Protein AF-A0A8T4ABP7-F1 (afdb_monomer_lite)

pLDDT: mean 76.36, std 23.89, range [32.72, 98.56]

Secondary structure (DSSP, 8-state):
-------------------------------PPPPPP---------------------SS---------------HHHHHHHHHHHTTTT--SS-SS-SSSPP-TT-TTPPPSSTT-S-SS--HHHHHHHHH-HHHHSTT-S------SSHHHHHHHHHHHTT-

Radius of gyration: 31.12 Å; chains: 1; bounding box: 58×55×113 Å

Structure (mmCIF, N/CA/C/O backbone):
data_AF-A0A8T4ABP7-F1
#
_entry.id   AF-A0A8T4ABP7-F1
#
loop_
_atom_site.group_PDB
_atom_site.id
_atom_site.type_symbol
_atom_site.label_atom_id
_atom_site.label_alt_id
_atom_site.label_comp_id
_atom_site.label_asym_id
_atom_site.label_entity_id
_atom_site.label_seq_id
_atom_site.pdbx_PDB_ins_code
_atom_site.Cartn_x
_atom_site.Cartn_y
_atom_site.Cartn_z
_atom_site.occupancy
_atom_site.B_iso_or_equiv
_atom_site.auth_seq_id
_atom_site.auth_comp_id
_atom_site.auth_asym_id
_atom_site.auth_atom_id
_atom_site.pdbx_PDB_model_num
ATOM 1 N N . MET A 1 1 ? 26.931 -0.992 -67.654 1.00 53.44 1 MET A N 1
ATOM 2 C CA . MET A 1 1 ? 27.061 -1.625 -66.324 1.00 53.44 1 MET A CA 1
ATOM 3 C C . MET A 1 1 ? 25.750 -2.395 -66.056 1.00 53.44 1 MET A C 1
ATOM 5 O O . MET A 1 1 ? 24.833 -1.810 -65.512 1.00 53.44 1 MET A O 1
ATOM 9 N N . LEU A 1 2 ? 25.435 -3.541 -66.695 1.00 43.50 2 LEU A N 1
ATOM 10 C CA . LEU A 1 2 ? 25.808 -4.931 -66.311 1.00 43.50 2 LEU A CA 1
ATOM 11 C C . LEU A 1 2 ? 25.940 -5.076 -64.773 1.00 43.50 2 LEU A C 1
ATOM 13 O O . LEU A 1 2 ? 26.781 -4.381 -64.226 1.00 43.50 2 LEU A O 1
ATOM 17 N N . LYS A 1 3 ? 25.237 -5.925 -64.005 1.00 53.59 3 LYS A N 1
ATOM 18 C CA . LYS A 1 3 ? 24.449 -7.155 -64.238 1.00 53.59 3 LYS A CA 1
ATOM 19 C C . LYS A 1 3 ? 23.572 -7.442 -62.999 1.00 53.59 3 LYS A C 1
ATOM 21 O O . LYS A 1 3 ? 23.996 -7.178 -61.881 1.00 53.59 3 LYS A O 1
ATOM 26 N N . TYR A 1 4 ? 22.410 -8.059 -63.218 1.00 65.19 4 TYR A N 1
ATOM 27 C CA . TYR A 1 4 ? 21.656 -8.835 -62.225 1.00 65.19 4 TYR A CA 1
ATOM 28 C C . TYR A 1 4 ? 22.471 -10.053 -61.755 1.00 65.19 4 TYR A C 1
ATOM 30 O O . TYR A 1 4 ? 23.074 -10.729 -62.588 1.00 65.19 4 TYR A O 1
ATOM 38 N N . ALA A 1 5 ? 22.404 -10.397 -60.467 1.00 61.75 5 ALA A N 1
ATOM 39 C CA . ALA A 1 5 ? 22.642 -11.761 -59.995 1.00 61.75 5 ALA A CA 1
ATOM 40 C C . ALA A 1 5 ? 21.808 -12.035 -58.736 1.00 61.75 5 ALA A C 1
ATOM 42 O O . ALA A 1 5 ? 22.045 -11.490 -57.663 1.00 61.75 5 ALA A O 1
ATOM 43 N N . SER A 1 6 ? 20.798 -12.872 -58.938 1.00 61.81 6 SER A N 1
ATOM 44 C CA . SER A 1 6 ? 19.941 -13.500 -57.943 1.00 61.81 6 SER A CA 1
ATOM 45 C C . SER A 1 6 ? 20.600 -14.801 -57.473 1.00 61.81 6 SER A C 1
ATOM 47 O O . SER A 1 6 ? 21.035 -15.575 -58.321 1.00 61.81 6 SER A O 1
ATOM 49 N N . VAL A 1 7 ? 20.650 -15.054 -56.163 1.00 61.47 7 VAL A N 1
ATOM 50 C CA . VAL A 1 7 ? 20.747 -16.397 -55.546 1.00 61.47 7 VAL A CA 1
ATOM 51 C C . VAL A 1 7 ? 20.315 -16.245 -54.084 1.00 61.47 7 VAL A C 1
ATOM 53 O O . VAL A 1 7 ? 20.996 -15.612 -53.288 1.00 61.47 7 VAL A O 1
ATOM 56 N N . LEU A 1 8 ? 19.055 -16.539 -53.754 1.00 55.62 8 LEU A N 1
ATOM 57 C CA . LEU A 1 8 ? 18.614 -17.825 -53.197 1.00 55.62 8 LEU A CA 1
ATOM 58 C C . LEU A 1 8 ? 19.617 -18.464 -52.223 1.00 55.62 8 LEU A C 1
ATOM 60 O O . LEU A 1 8 ? 20.568 -19.122 -52.628 1.00 55.62 8 LEU A O 1
ATOM 64 N N . SER A 1 9 ? 19.313 -18.374 -50.929 1.00 59.41 9 SER A N 1
ATOM 65 C CA . SER A 1 9 ? 19.576 -19.458 -49.979 1.00 59.41 9 SER A CA 1
ATOM 66 C C . SER A 1 9 ? 18.529 -19.416 -48.872 1.00 59.41 9 SER A C 1
ATOM 68 O O . SER A 1 9 ? 18.666 -18.753 -47.850 1.00 59.41 9 SER A O 1
ATOM 70 N N . VAL A 1 10 ? 17.437 -20.128 -49.148 1.00 56.09 10 VAL A N 1
ATOM 71 C CA . VAL A 1 10 ? 16.543 -20.702 -48.147 1.00 56.09 10 VAL A CA 1
ATOM 72 C C . VAL A 1 10 ? 17.352 -21.771 -47.416 1.00 56.09 10 VAL A C 1
ATOM 74 O O . VAL A 1 10 ? 17.746 -22.758 -48.029 1.00 56.09 10 VAL A O 1
ATOM 77 N N . VAL A 1 11 ? 17.598 -21.589 -46.121 1.00 66.06 11 VAL A N 1
ATOM 78 C CA . VAL A 1 11 ? 18.046 -22.676 -45.242 1.00 66.06 11 VAL A CA 1
ATOM 79 C C . VAL A 1 11 ? 16.975 -22.873 -44.179 1.00 66.06 11 VAL A C 1
ATOM 81 O O . VAL A 1 11 ? 16.914 -22.202 -43.153 1.00 66.06 11 VAL A O 1
ATOM 84 N N . MET A 1 12 ? 16.077 -23.786 -44.524 1.00 54.28 12 MET A N 1
ATOM 85 C CA . MET A 1 12 ? 15.054 -24.388 -43.691 1.00 54.28 12 MET A CA 1
ATOM 86 C C . MET A 1 12 ? 15.731 -25.502 -42.879 1.00 54.28 12 MET A C 1
ATOM 88 O O . MET A 1 12 ? 16.011 -26.565 -43.427 1.00 54.28 12 MET A O 1
ATOM 92 N N . LEU A 1 13 ? 16.020 -25.281 -41.591 1.00 62.19 13 LEU A N 1
ATOM 93 C CA . LEU A 1 13 ? 16.317 -26.382 -40.666 1.00 62.19 13 LEU A CA 1
ATOM 94 C C . LEU A 1 13 ? 15.068 -26.695 -39.838 1.00 62.19 13 LEU A C 1
ATOM 96 O O . LEU A 1 13 ? 14.827 -26.128 -38.776 1.00 62.19 13 LEU A O 1
ATOM 100 N N . LEU A 1 14 ? 14.277 -27.625 -40.372 1.00 55.75 14 LEU A N 1
ATOM 101 C CA . LEU A 1 14 ? 13.348 -28.454 -39.615 1.00 55.75 14 LEU A CA 1
ATOM 102 C C . LEU A 1 14 ? 14.161 -29.548 -38.914 1.00 55.75 14 LEU A C 1
ATOM 104 O O . LEU A 1 14 ? 14.645 -30.470 -39.564 1.00 55.75 14 LEU A O 1
ATOM 108 N N . ALA A 1 15 ? 14.287 -29.458 -37.593 1.00 66.50 15 ALA A N 1
ATOM 109 C CA . ALA A 1 15 ? 14.679 -30.584 -36.755 1.00 66.50 15 ALA A CA 1
ATOM 110 C C . ALA A 1 15 ? 13.445 -31.040 -35.968 1.00 66.50 15 ALA A C 1
ATOM 112 O O . ALA A 1 15 ? 12.983 -30.355 -35.057 1.00 66.50 15 ALA A O 1
ATOM 113 N N . ALA A 1 16 ? 12.902 -32.189 -36.363 1.00 60.88 16 ALA A N 1
ATOM 114 C CA . ALA A 1 16 ? 11.881 -32.930 -35.641 1.00 60.88 16 ALA A CA 1
ATOM 115 C C . ALA A 1 16 ? 12.512 -34.212 -35.078 1.00 60.88 16 ALA A C 1
ATOM 117 O O . ALA A 1 16 ? 13.103 -34.961 -35.845 1.00 60.88 16 ALA A O 1
ATOM 118 N N . CYS A 1 17 ? 12.352 -34.448 -33.773 1.00 63.09 17 CYS A N 1
ATOM 119 C CA . CYS A 1 17 ? 12.374 -35.746 -33.073 1.00 63.09 17 CYS A CA 1
ATOM 120 C C . CYS A 1 17 ? 11.683 -35.495 -31.716 1.00 63.09 17 CYS A C 1
ATOM 122 O O . CYS A 1 17 ? 12.207 -34.757 -30.891 1.00 63.09 17 CYS A O 1
ATOM 124 N N . GLN A 1 18 ? 10.378 -35.762 -31.608 1.00 44.59 18 GLN A N 1
ATOM 125 C CA . GLN A 1 18 ? 9.783 -36.979 -31.024 1.00 44.59 18 GLN A CA 1
ATOM 126 C C . GLN A 1 18 ? 10.113 -37.198 -29.538 1.00 44.59 18 GLN A C 1
ATOM 128 O O . GLN A 1 18 ? 11.260 -37.426 -29.176 1.00 44.59 18 GLN A O 1
ATOM 133 N N . GLY A 1 19 ? 9.070 -37.191 -28.699 1.00 48.75 19 GLY A N 1
ATOM 134 C CA . GLY A 1 19 ? 9.157 -37.543 -27.280 1.00 48.75 19 GLY A CA 1
ATOM 135 C C . GLY A 1 19 ? 7.930 -37.106 -26.480 1.00 48.75 19 GLY A C 1
ATOM 136 O O . GLY A 1 19 ? 7.981 -36.143 -25.729 1.00 48.75 19 GLY A O 1
ATOM 137 N N . ASN A 1 20 ? 6.814 -37.794 -26.706 1.00 47.72 20 ASN A N 1
ATOM 138 C CA . ASN A 1 20 ? 5.598 -37.767 -25.896 1.00 47.72 20 ASN A CA 1
ATOM 139 C C . ASN A 1 20 ? 5.861 -38.423 -24.529 1.00 47.72 20 ASN A C 1
ATOM 141 O O . ASN A 1 20 ? 6.407 -39.516 -24.533 1.00 47.72 20 ASN A O 1
ATOM 145 N N . GLU A 1 21 ? 5.428 -37.814 -23.418 1.00 52.88 21 GLU A N 1
ATOM 146 C CA . GLU A 1 21 ? 4.675 -38.498 -22.348 1.00 52.88 21 GLU A CA 1
ATOM 147 C C . GLU A 1 21 ? 4.140 -37.505 -21.284 1.00 52.88 21 GLU A C 1
ATOM 149 O O . GLU A 1 21 ? 4.875 -36.628 -20.823 1.00 52.88 21 GLU A O 1
ATOM 154 N N . PRO A 1 22 ? 2.861 -37.618 -20.866 1.00 50.97 22 PRO A N 1
ATOM 155 C CA . PRO A 1 22 ? 2.267 -36.786 -19.827 1.00 50.97 22 PRO A CA 1
ATOM 156 C C . PRO A 1 22 ? 2.471 -37.419 -18.445 1.00 50.97 22 PRO A C 1
ATOM 158 O O . PRO A 1 22 ? 1.922 -38.480 -18.143 1.00 50.97 22 PRO A O 1
ATOM 161 N N . GLN A 1 23 ? 3.191 -36.741 -17.549 1.00 50.44 23 GLN A N 1
ATOM 162 C CA . GLN A 1 23 ? 3.201 -37.141 -16.143 1.00 50.44 23 GLN A CA 1
ATOM 163 C C . GLN A 1 23 ? 1.847 -36.824 -15.492 1.00 50.44 23 GLN A C 1
ATOM 165 O O . GLN A 1 23 ? 1.578 -35.708 -15.052 1.00 50.44 23 GLN A O 1
ATOM 170 N N . LYS A 1 24 ? 0.996 -37.852 -15.394 1.00 47.75 24 LYS A N 1
ATOM 171 C CA . LYS A 1 24 ? 0.019 -37.979 -14.310 1.00 47.75 24 LYS A CA 1
ATOM 172 C C . LYS A 1 24 ? 0.790 -38.152 -13.002 1.00 47.75 24 LYS A C 1
ATOM 174 O O . LYS A 1 24 ? 1.339 -39.223 -12.760 1.00 47.75 24 LYS A O 1
ATOM 179 N N . THR A 1 25 ? 0.748 -37.162 -12.119 1.00 45.16 25 THR A N 1
ATOM 180 C CA . THR A 1 25 ? 1.019 -37.379 -10.695 1.00 45.16 25 THR A CA 1
ATOM 181 C C . THR A 1 25 ? -0.077 -36.741 -9.847 1.00 45.16 25 THR A C 1
ATOM 183 O O . THR A 1 25 ? -0.216 -35.531 -9.737 1.00 45.16 25 THR A O 1
ATOM 186 N N . ALA A 1 26 ? -0.896 -37.643 -9.306 1.00 49.69 26 ALA A N 1
ATOM 187 C CA . ALA A 1 26 ? -1.535 -37.598 -8.000 1.00 49.69 26 ALA A CA 1
ATOM 188 C C . ALA A 1 26 ? -2.113 -36.255 -7.520 1.00 49.69 26 ALA A C 1
ATOM 190 O O . ALA A 1 26 ? -1.464 -35.442 -6.866 1.00 49.69 26 ALA A O 1
ATOM 191 N N . THR A 1 27 ? -3.432 -36.148 -7.686 1.00 43.12 27 THR A N 1
ATOM 192 C CA . THR A 1 27 ? -4.329 -35.671 -6.631 1.00 43.12 27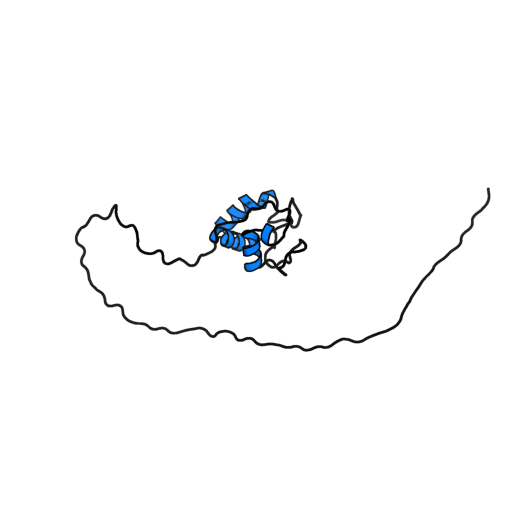 THR A CA 1
ATOM 193 C C . THR A 1 27 ? -3.906 -36.252 -5.277 1.00 43.12 27 THR A C 1
ATOM 195 O O . THR A 1 27 ? -4.157 -37.420 -4.999 1.00 43.12 27 THR A O 1
ATOM 198 N N . THR A 1 28 ? -3.323 -35.418 -4.419 1.00 40.72 28 THR A N 1
ATOM 199 C CA . THR A 1 28 ? -3.363 -35.614 -2.967 1.00 40.72 28 THR A CA 1
ATOM 200 C C . THR A 1 28 ? -4.194 -34.480 -2.395 1.00 40.72 28 THR A C 1
ATOM 202 O O . THR A 1 28 ? -3.702 -33.397 -2.087 1.00 40.72 28 THR A O 1
ATOM 205 N N . ALA A 1 29 ? -5.496 -34.738 -2.296 1.00 48.03 29 ALA A N 1
ATOM 206 C CA . ALA A 1 29 ? -6.386 -33.990 -1.431 1.00 48.03 29 ALA A CA 1
ATOM 207 C C . ALA A 1 29 ? -5.981 -34.293 0.019 1.00 48.03 29 ALA A C 1
ATOM 209 O O . ALA A 1 29 ? -6.439 -35.271 0.606 1.00 48.03 29 ALA A O 1
ATOM 210 N N . LEU A 1 30 ? -5.096 -33.475 0.592 1.00 43.88 30 LEU A N 1
ATOM 211 C CA . LEU A 1 30 ? -4.876 -33.481 2.032 1.00 43.88 30 LEU A CA 1
ATOM 212 C C . LEU A 1 30 ? -5.902 -32.544 2.670 1.00 43.88 30 LEU A C 1
ATOM 214 O O . LEU A 1 30 ? -5.708 -31.339 2.810 1.00 43.88 30 LEU A O 1
ATOM 218 N N . SER A 1 31 ? -7.039 -33.151 2.996 1.00 50.94 31 SER A N 1
ATOM 219 C CA . SER A 1 31 ? -8.040 -32.636 3.918 1.00 50.94 31 SER A CA 1
ATOM 220 C C . SER A 1 31 ? -7.373 -32.323 5.260 1.00 50.94 31 SER A C 1
ATOM 222 O O . SER A 1 31 ? -7.115 -33.232 6.047 1.00 50.94 31 SER A O 1
ATOM 224 N N . VAL A 1 32 ? -7.113 -31.044 5.536 1.00 46.12 32 VAL A N 1
ATOM 225 C CA . VAL A 1 32 ? -6.853 -30.566 6.898 1.00 46.12 32 VAL A CA 1
ATOM 226 C C . VAL A 1 32 ? -8.130 -29.932 7.428 1.00 46.12 32 VAL A C 1
ATOM 228 O O . VAL A 1 32 ? -8.741 -29.060 6.814 1.00 46.12 32 VAL A O 1
ATOM 231 N N . ALA A 1 33 ? -8.539 -30.484 8.562 1.00 48.44 33 ALA A N 1
ATOM 232 C CA . ALA A 1 33 ? -9.779 -30.275 9.269 1.00 48.44 33 ALA A CA 1
ATOM 233 C C . ALA A 1 33 ? -10.141 -28.799 9.494 1.00 48.44 33 ALA A C 1
ATOM 235 O O . ALA A 1 33 ? -9.330 -27.983 9.929 1.00 48.44 33 ALA A O 1
ATOM 236 N N . ARG A 1 34 ? -11.429 -28.505 9.296 1.00 57.03 34 ARG A N 1
ATOM 237 C CA . ARG A 1 34 ? -12.117 -27.387 9.948 1.00 57.03 34 ARG A CA 1
ATOM 238 C C . ARG A 1 34 ? -12.028 -27.564 11.472 1.00 57.03 34 ARG A C 1
ATOM 240 O O . ARG A 1 34 ? -12.424 -28.630 11.946 1.00 57.03 34 ARG A O 1
ATOM 247 N N . PRO A 1 35 ? -11.637 -26.550 12.258 1.00 49.19 35 PRO A N 1
ATOM 248 C CA . PRO A 1 35 ? -12.034 -26.512 13.655 1.00 49.19 35 PRO A CA 1
ATOM 249 C C . PRO A 1 35 ? -13.548 -26.265 13.740 1.00 49.19 35 PRO A C 1
ATOM 251 O O . PRO A 1 35 ? -14.096 -25.366 13.097 1.00 49.19 35 PRO A O 1
ATOM 254 N N . ALA A 1 36 ? -14.219 -27.130 14.497 1.00 55.75 36 ALA A N 1
ATOM 255 C CA . ALA A 1 36 ? -15.632 -27.050 14.838 1.00 55.75 36 ALA A CA 1
ATOM 256 C C . ALA A 1 36 ? -15.959 -25.755 15.616 1.00 55.75 36 ALA A C 1
ATOM 258 O O . ALA A 1 36 ? -15.084 -25.206 16.290 1.00 55.75 36 ALA A O 1
ATOM 259 N N . PRO A 1 37 ? -17.210 -25.263 15.551 1.00 48.06 37 PRO A N 1
ATOM 260 C CA . PRO A 1 37 ? -17.640 -24.096 16.311 1.00 48.06 37 PRO A CA 1
ATOM 261 C C . PRO A 1 37 ? -17.679 -24.421 17.808 1.00 48.06 37 PRO A C 1
ATOM 263 O O . PRO A 1 37 ? -18.409 -25.313 18.237 1.00 48.06 37 PRO A O 1
ATOM 266 N N . VAL A 1 38 ? -16.927 -23.670 18.615 1.00 42.75 38 VAL A N 1
ATOM 267 C CA . VAL A 1 38 ? -17.137 -23.649 20.066 1.00 42.75 38 VAL A CA 1
ATOM 268 C C . VAL A 1 38 ? -18.446 -22.913 20.333 1.00 42.75 38 VAL A C 1
ATOM 270 O O . VAL A 1 38 ? -18.562 -21.703 20.148 1.00 42.75 38 VAL A O 1
ATOM 273 N N . SER A 1 39 ? -19.440 -23.695 20.737 1.00 43.81 39 SER A N 1
ATOM 274 C CA . SER A 1 39 ? -20.702 -23.260 21.310 1.00 43.81 39 SER A CA 1
ATOM 275 C C . SER A 1 39 ? -20.836 -23.909 22.681 1.00 43.81 39 SER A C 1
ATOM 277 O O . SER A 1 39 ? -20.943 -25.125 22.759 1.00 43.81 39 SER A O 1
ATOM 279 N N . THR A 1 40 ? -20.816 -23.082 23.720 1.00 45.22 40 THR A N 1
ATOM 280 C CA . THR A 1 40 ? -21.467 -23.227 25.036 1.00 45.22 40 THR A CA 1
ATOM 281 C C . THR A 1 40 ? -21.303 -21.833 25.651 1.00 45.22 40 THR A C 1
ATOM 283 O O . THR A 1 40 ? -20.174 -21.403 25.838 1.00 45.22 40 THR A O 1
ATOM 286 N N . GLN A 1 41 ? -22.302 -20.954 25.755 1.00 41.00 41 GLN A N 1
ATOM 287 C CA . GLN A 1 41 ? -23.559 -21.091 26.495 1.00 41.00 41 GLN A CA 1
ATOM 288 C C . GLN A 1 41 ? -23.363 -21.691 27.888 1.00 41.00 41 GLN A C 1
ATOM 290 O O . GLN A 1 41 ? -23.799 -22.802 28.167 1.00 41.00 41 GLN A O 1
ATOM 295 N N . ASP A 1 42 ? -22.798 -20.895 28.784 1.00 43.50 42 ASP A N 1
ATOM 296 C CA . ASP A 1 42 ? -23.084 -20.930 30.210 1.00 43.50 42 ASP A CA 1
ATOM 297 C C . ASP A 1 42 ? -23.711 -19.591 30.622 1.00 43.50 42 ASP A C 1
ATOM 299 O O . ASP A 1 42 ? -23.094 -18.557 30.852 1.00 43.50 42 ASP A O 1
ATOM 303 N N . VAL A 1 43 ? -25.038 -19.629 30.631 1.00 47.72 43 VAL A N 1
ATOM 304 C CA . VAL A 1 43 ? -25.908 -18.639 31.251 1.00 47.72 43 VAL A CA 1
ATOM 305 C C . VAL A 1 43 ? -25.809 -18.806 32.773 1.00 47.72 43 VAL A C 1
ATOM 307 O O . VAL A 1 43 ? -25.841 -19.938 33.257 1.00 47.72 43 VAL A O 1
ATOM 310 N N . ARG A 1 44 ? -25.910 -17.671 33.489 1.00 42.19 44 ARG A N 1
ATOM 311 C CA . ARG A 1 44 ? -26.256 -17.457 34.922 1.00 42.19 44 ARG A CA 1
ATOM 312 C C . ARG A 1 44 ? -25.019 -17.130 35.777 1.00 42.19 44 ARG A C 1
ATOM 314 O O . ARG A 1 44 ? -24.120 -17.939 35.889 1.00 42.19 44 ARG A O 1
ATOM 321 N N . LYS A 1 45 ? -24.942 -15.982 36.455 1.00 38.84 45 LYS A N 1
ATOM 322 C CA . LYS A 1 45 ? -25.992 -15.372 37.284 1.00 38.84 45 LYS A CA 1
ATOM 323 C C . LYS A 1 45 ? -25.778 -13.862 37.421 1.00 38.84 45 LYS A C 1
ATOM 325 O O . LYS A 1 45 ? -24.663 -13.402 37.624 1.00 38.84 45 LYS A O 1
ATOM 330 N N . ASN A 1 46 ? -26.874 -13.125 37.293 1.00 43.94 46 ASN A N 1
ATOM 331 C CA . ASN A 1 46 ? -26.970 -11.697 37.537 1.00 43.94 46 ASN A CA 1
ATOM 332 C C . ASN A 1 46 ? -27.695 -11.551 38.879 1.00 43.94 46 ASN A C 1
ATOM 334 O O . ASN A 1 46 ? -28.899 -11.798 38.934 1.00 43.94 46 ASN A O 1
ATOM 338 N N . ASP A 1 47 ? -26.967 -11.221 39.942 1.00 51.88 47 ASP A N 1
ATOM 339 C CA . ASP A 1 47 ? -27.560 -10.913 41.241 1.00 51.88 47 ASP A CA 1
ATO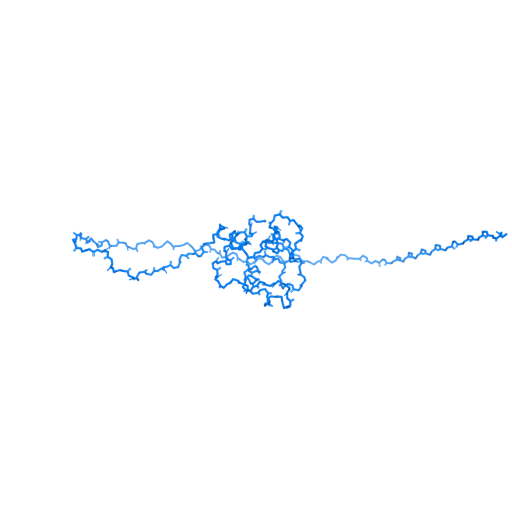M 340 C C . ASP A 1 47 ? -27.559 -9.393 41.410 1.00 51.88 47 ASP A C 1
ATOM 342 O O . ASP A 1 47 ? -26.535 -8.744 41.624 1.00 51.88 47 ASP A O 1
ATOM 346 N N . GLY A 1 48 ? -28.751 -8.826 41.220 1.00 40.44 48 GLY A N 1
ATOM 347 C CA . GLY A 1 48 ? -29.019 -7.402 41.308 1.00 40.44 48 GLY A CA 1
ATOM 348 C C . GLY A 1 48 ? -28.785 -6.862 42.716 1.00 40.44 48 GLY A C 1
ATOM 349 O O . GLY A 1 48 ? -29.593 -7.067 43.620 1.00 40.44 48 GLY A O 1
ATOM 350 N N . GLY A 1 49 ? -27.714 -6.089 42.868 1.00 32.72 49 GLY A N 1
ATOM 351 C CA . GLY A 1 49 ? -27.503 -5.180 43.988 1.00 32.72 49 GLY A CA 1
ATOM 352 C C . GLY A 1 49 ? -28.138 -3.825 43.694 1.00 32.72 49 GLY A C 1
ATOM 353 O O . GLY A 1 49 ? -27.563 -2.982 43.013 1.00 32.72 49 GLY A O 1
ATOM 354 N N . LYS A 1 50 ? -29.350 -3.626 44.205 1.00 36.06 50 LYS A N 1
ATOM 355 C CA . LYS A 1 50 ? -30.080 -2.358 44.205 1.00 36.06 50 LYS A CA 1
ATOM 356 C C . LYS A 1 50 ? -29.318 -1.308 45.020 1.00 36.06 50 LYS A C 1
ATOM 358 O O . LYS A 1 50 ? -29.238 -1.434 46.238 1.00 36.06 50 LYS A O 1
ATOM 363 N N . LEU A 1 51 ? -28.841 -0.242 44.381 1.00 40.31 51 LEU A N 1
ATOM 364 C CA . LEU A 1 51 ? -28.390 0.970 45.070 1.00 40.31 51 LEU A CA 1
ATOM 365 C C . LEU A 1 51 ? -29.265 2.148 44.638 1.00 40.31 51 LEU A C 1
ATOM 367 O O . LEU A 1 51 ? -29.458 2.413 43.454 1.00 40.31 51 LEU A O 1
ATOM 371 N N . LYS A 1 52 ? -29.878 2.785 45.638 1.00 39.44 52 LYS A N 1
ATOM 372 C CA . LYS A 1 52 ? -30.711 3.982 45.497 1.00 39.44 52 LYS A CA 1
ATOM 373 C C . LYS A 1 52 ? -29.816 5.204 45.223 1.00 39.44 52 LYS A C 1
ATOM 375 O O . LYS A 1 52 ? -28.689 5.220 45.715 1.00 39.44 52 LYS A O 1
ATOM 380 N N . PRO A 1 53 ? -30.306 6.218 44.488 1.00 48.03 53 PRO A N 1
ATOM 381 C CA . PRO A 1 53 ? -29.535 7.409 44.171 1.00 48.03 53 PRO A CA 1
ATOM 382 C C . PRO A 1 53 ? -29.628 8.414 45.321 1.00 48.03 53 PRO A C 1
ATOM 384 O O . PRO A 1 53 ? -30.728 8.727 45.774 1.00 48.03 53 PRO A O 1
ATOM 387 N N . ALA A 1 54 ? -28.480 8.909 45.771 1.00 40.34 54 ALA A N 1
ATOM 388 C CA . ALA A 1 54 ? -28.387 10.146 46.528 1.0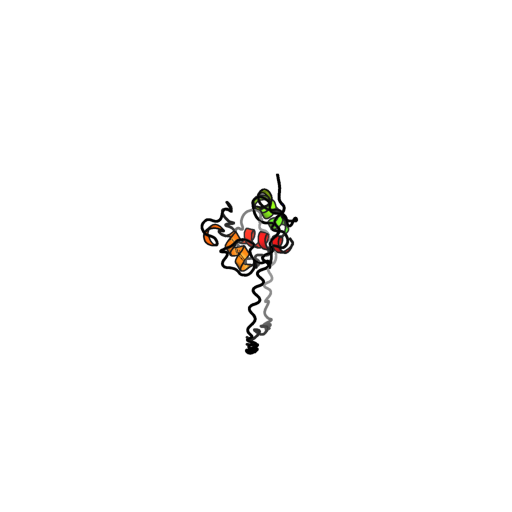0 40.34 54 ALA A CA 1
ATOM 389 C C . ALA A 1 54 ? -27.003 10.776 46.287 1.00 40.34 54 ALA A C 1
ATOM 391 O O . ALA A 1 54 ? -25.975 10.251 46.708 1.00 40.34 54 ALA A O 1
ATOM 392 N N . ASP A 1 55 ? -27.038 11.843 45.490 1.00 46.53 55 ASP A N 1
ATOM 393 C CA . ASP A 1 55 ? -26.240 13.065 45.607 1.00 46.53 55 ASP A CA 1
ATOM 394 C C . ASP A 1 55 ? -24.725 12.920 45.784 1.00 46.53 55 ASP A C 1
ATOM 396 O O . ASP A 1 55 ? -24.235 13.010 46.897 1.00 46.53 55 ASP A O 1
ATOM 400 N N . MET A 1 56 ? -23.971 12.863 44.673 1.00 41.84 56 MET A N 1
ATOM 401 C CA . MET A 1 56 ? -22.675 13.553 44.566 1.00 41.84 56 MET A CA 1
ATOM 402 C C . MET A 1 56 ? -22.380 13.973 43.118 1.00 41.84 56 MET A C 1
ATOM 404 O O . MET A 1 56 ? -22.564 13.225 42.164 1.00 41.84 56 MET A O 1
ATOM 408 N N . ASN A 1 57 ? -21.945 15.221 42.993 1.00 53.56 57 ASN A N 1
ATOM 409 C CA . ASN A 1 57 ? -21.604 15.971 41.792 1.00 53.56 57 ASN A CA 1
ATOM 410 C C . ASN A 1 57 ? -20.416 15.318 41.041 1.00 53.56 57 ASN A C 1
ATOM 412 O O . ASN A 1 57 ? -19.299 15.326 41.554 1.00 53.56 57 ASN A O 1
ATOM 416 N N . VAL A 1 58 ? -20.647 14.742 39.851 1.00 48.16 58 VAL A N 1
ATOM 417 C CA . VAL A 1 58 ? -19.625 14.084 39.000 1.00 48.16 58 VAL A CA 1
ATOM 418 C C . VAL A 1 58 ? -19.441 14.872 37.703 1.00 48.16 58 VAL A C 1
ATOM 420 O O . VAL A 1 58 ? -19.725 14.406 36.605 1.00 48.16 58 VAL A O 1
ATOM 423 N N . GLU A 1 59 ? -18.925 16.085 37.818 1.00 50.44 59 GLU A N 1
ATOM 424 C CA . GLU A 1 59 ? -18.054 16.623 36.780 1.00 50.44 59 GLU A CA 1
ATOM 425 C C . GLU A 1 59 ? -16.680 16.741 37.423 1.00 50.44 59 GLU A C 1
ATOM 427 O O . GLU A 1 59 ? -16.551 17.370 38.468 1.00 50.44 59 GLU A O 1
ATOM 432 N N . LYS A 1 60 ? -15.656 16.138 36.807 1.00 52.22 60 LYS A N 1
ATOM 433 C CA . LYS A 1 60 ? -14.244 16.216 37.225 1.00 52.22 60 LYS A CA 1
ATOM 434 C C . LYS A 1 60 ? -13.824 15.261 38.352 1.00 52.22 60 LYS A C 1
ATOM 436 O O . LYS A 1 60 ? -13.406 15.718 39.400 1.00 52.22 60 LYS A O 1
ATOM 441 N N . THR A 1 61 ? -13.828 13.953 38.071 1.00 48.78 61 THR A N 1
ATOM 442 C CA . THR A 1 61 ? -12.728 13.001 38.379 1.00 48.78 61 THR A CA 1
ATOM 443 C C . THR A 1 61 ? -13.193 11.557 38.164 1.00 48.78 61 THR A C 1
ATOM 445 O O . THR A 1 61 ? -13.628 10.908 39.105 1.00 48.78 61 THR A O 1
ATOM 448 N N . THR A 1 62 ? -13.048 11.019 36.955 1.00 46.06 62 THR A N 1
ATOM 449 C CA . THR A 1 62 ? -12.914 9.565 36.738 1.00 46.06 62 THR A CA 1
ATOM 450 C C . THR A 1 62 ? -12.104 9.332 35.472 1.00 46.06 62 THR A C 1
ATOM 452 O O . THR A 1 62 ? -12.606 9.092 34.380 1.00 46.06 62 THR A O 1
ATOM 455 N N . ALA A 1 63 ? -10.792 9.424 35.639 1.00 45.62 63 ALA A N 1
ATOM 456 C CA . ALA A 1 63 ? -9.907 8.595 34.854 1.00 45.62 63 ALA A CA 1
ATOM 457 C C . ALA A 1 63 ? -10.063 7.133 35.324 1.00 45.62 63 ALA A C 1
ATOM 459 O O . ALA A 1 63 ? -10.255 6.891 36.514 1.00 45.62 63 ALA A O 1
ATOM 460 N N . MET A 1 64 ? -9.872 6.196 34.390 1.00 50.78 64 MET A N 1
ATOM 461 C CA . MET A 1 64 ? -9.528 4.784 34.621 1.00 50.78 64 MET A CA 1
ATOM 462 C C . MET A 1 64 ? -10.682 3.817 34.956 1.00 50.78 64 MET A C 1
ATOM 464 O O . MET A 1 64 ? -10.733 3.233 36.033 1.00 50.78 64 MET A O 1
ATOM 468 N N . MET A 1 65 ? -11.541 3.535 33.971 1.00 54.00 65 MET A N 1
ATOM 469 C CA . MET A 1 65 ? -12.130 2.197 33.823 1.00 54.00 65 MET A CA 1
ATOM 470 C C . MET A 1 65 ? -11.768 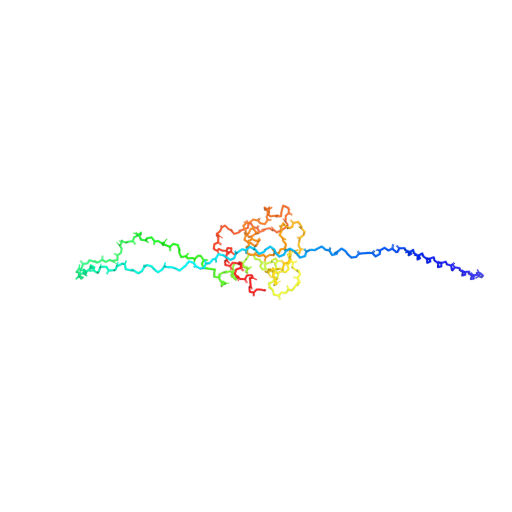1.645 32.443 1.00 54.00 65 MET A C 1
ATOM 472 O O . MET A 1 65 ? -11.824 2.363 31.449 1.00 54.00 65 MET A O 1
ATOM 476 N N . GLY A 1 66 ? -11.280 0.405 32.439 1.00 48.38 66 GLY A N 1
ATOM 477 C CA . GLY A 1 66 ? -10.510 -0.206 31.364 1.00 48.38 66 GLY A CA 1
ATOM 478 C C . GLY A 1 66 ? -11.197 -0.201 30.004 1.00 48.38 66 GLY A C 1
ATOM 479 O O . GLY A 1 66 ? -12.290 -0.735 29.835 1.00 48.38 66 GLY A O 1
ATOM 480 N N . ASP A 1 67 ? -10.469 0.340 29.032 1.00 44.78 67 ASP A N 1
ATOM 481 C CA . ASP A 1 67 ? -10.665 0.111 27.609 1.00 44.78 67 ASP A CA 1
ATOM 482 C C . ASP A 1 67 ? -10.391 -1.380 27.351 1.00 44.78 67 ASP A C 1
ATOM 484 O O . ASP A 1 67 ? -9.253 -1.820 27.160 1.00 44.78 67 ASP A O 1
ATOM 488 N N . LEU A 1 68 ? -11.436 -2.204 27.454 1.00 45.81 68 LEU A N 1
ATOM 489 C CA . LEU A 1 68 ? -11.431 -3.518 26.830 1.00 45.81 68 LEU A CA 1
ATOM 490 C C . LEU A 1 68 ? -11.246 -3.243 25.343 1.00 45.81 68 LEU A C 1
ATOM 492 O O . LEU A 1 68 ? -12.171 -2.745 24.703 1.00 45.81 68 LEU A O 1
ATOM 496 N N . ALA A 1 69 ? -10.030 -3.492 24.848 1.00 52.19 69 ALA A N 1
ATOM 497 C CA . ALA A 1 69 ? -9.625 -3.246 23.475 1.00 52.19 69 ALA A CA 1
ATOM 498 C C . ALA A 1 69 ? -10.743 -3.689 22.529 1.00 52.19 69 ALA A C 1
ATOM 500 O O . ALA A 1 69 ? -10.979 -4.886 22.338 1.00 52.19 69 ALA A O 1
ATOM 501 N N . SER A 1 70 ? -11.461 -2.710 21.973 1.00 53.44 70 SER A N 1
ATOM 502 C CA . SER A 1 70 ? -12.415 -2.979 20.907 1.00 53.44 70 SER A CA 1
ATOM 503 C C . SER A 1 70 ? -11.668 -3.733 19.810 1.00 53.44 70 SER A C 1
ATOM 505 O O . SER A 1 70 ? -10.507 -3.391 19.542 1.00 53.44 70 SER A O 1
ATOM 507 N N . PRO A 1 71 ? -12.281 -4.749 19.171 1.00 60.31 71 PRO A N 1
ATOM 508 C CA . PRO A 1 71 ? -11.666 -5.360 18.003 1.00 60.31 71 PRO A CA 1
ATOM 509 C C . PRO A 1 71 ? -11.273 -4.225 17.055 1.00 60.31 71 PRO A C 1
ATOM 511 O O . PRO A 1 71 ? -12.101 -3.356 16.777 1.00 60.31 71 PRO A O 1
ATOM 514 N N . MET A 1 72 ? -9.996 -4.185 16.654 1.00 72.75 72 MET A N 1
ATOM 515 C CA . MET A 1 72 ? -9.420 -3.155 15.783 1.00 72.75 72 MET A CA 1
ATOM 516 C C . MET A 1 72 ? -10.150 -3.196 14.434 1.00 72.75 72 MET A C 1
ATOM 518 O O . MET A 1 72 ? -9.742 -3.870 13.488 1.00 72.75 72 MET A O 1
ATOM 522 N N . GLN A 1 73 ? -11.308 -2.547 14.372 1.00 88.19 73 GLN A N 1
ATOM 523 C CA . GLN A 1 73 ? -12.174 -2.531 13.210 1.00 88.19 73 GLN A CA 1
ATOM 524 C C . GLN A 1 73 ? -11.565 -1.556 12.210 1.00 88.19 73 GLN A C 1
ATOM 526 O O . GLN A 1 73 ? -11.348 -0.389 12.527 1.00 88.19 73 GLN A O 1
ATOM 531 N N . ALA A 1 74 ? -11.270 -2.029 11.003 1.00 93.88 74 ALA A N 1
ATOM 532 C CA . ALA A 1 74 ? -10.691 -1.177 9.976 1.00 93.88 74 ALA A CA 1
ATOM 533 C C . ALA A 1 74 ? -11.698 -0.120 9.477 1.00 93.88 74 ALA A C 1
ATOM 535 O O . ALA A 1 74 ? -12.834 -0.450 9.120 1.00 93.88 74 ALA A O 1
ATOM 536 N N . ASP A 1 75 ? -11.263 1.137 9.387 1.00 97.38 75 ASP A N 1
ATOM 537 C CA . ASP A 1 75 ? -12.009 2.264 8.828 1.00 97.38 75 ASP A CA 1
ATOM 538 C C . ASP A 1 75 ? -11.542 2.573 7.394 1.00 97.38 75 ASP A C 1
ATOM 540 O O . ASP A 1 75 ? -10.507 3.195 7.136 1.00 97.38 75 ASP A O 1
ATOM 544 N N . VAL A 1 76 ? -12.376 2.201 6.422 1.00 98.00 76 VAL A N 1
ATOM 545 C CA . VAL A 1 76 ? -12.137 2.435 4.988 1.00 98.00 76 VAL A CA 1
ATOM 546 C C . VAL A 1 76 ? -12.037 3.929 4.642 1.00 98.00 76 VAL A C 1
ATOM 548 O O . VAL A 1 76 ? -11.289 4.304 3.730 1.00 98.00 76 VAL A O 1
ATOM 551 N N . LYS A 1 77 ? -12.776 4.811 5.331 1.00 98.12 77 LYS A N 1
ATOM 552 C CA . LYS A 1 77 ? -12.734 6.263 5.072 1.00 98.12 77 LYS A CA 1
ATOM 553 C C . LYS A 1 77 ? -11.410 6.848 5.548 1.00 98.12 77 LYS A C 1
ATOM 555 O O . LYS A 1 77 ? -10.809 7.650 4.822 1.00 98.12 77 LYS A O 1
ATOM 560 N N . HIS A 1 78 ? -10.936 6.421 6.715 1.00 98.44 78 HIS A N 1
ATOM 561 C CA . HIS A 1 78 ? -9.609 6.792 7.192 1.00 98.44 78 HIS A CA 1
ATOM 562 C C . HIS A 1 78 ? -8.513 6.245 6.262 1.00 98.44 78 HIS A C 1
ATOM 56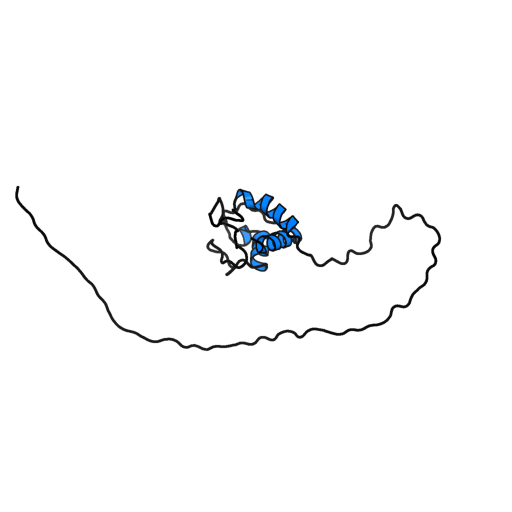4 O O . HIS A 1 78 ? -7.667 7.012 5.789 1.00 98.44 78 HIS A O 1
ATOM 570 N N . GLY A 1 79 ? -8.613 4.977 5.855 1.00 98.44 79 GLY A N 1
ATOM 571 C CA . GLY A 1 79 ? -7.713 4.356 4.879 1.00 98.44 79 GLY A CA 1
ATOM 572 C C . GLY A 1 79 ? -7.630 5.124 3.559 1.00 98.44 79 GLY A C 1
ATOM 573 O O . GLY A 1 79 ? -6.537 5.407 3.063 1.00 98.44 79 GLY A O 1
ATOM 574 N N . LYS A 1 80 ? -8.772 5.575 3.023 1.00 98.44 80 LYS A N 1
ATOM 575 C CA . LYS A 1 80 ? -8.827 6.438 1.828 1.00 98.44 80 LYS A CA 1
ATOM 576 C C . LYS A 1 80 ? -8.003 7.708 1.999 1.00 98.44 80 LYS A C 1
ATOM 578 O O . LYS A 1 80 ? -7.278 8.102 1.081 1.00 98.44 80 LYS A O 1
ATOM 583 N N . LYS A 1 81 ? -8.135 8.374 3.150 1.00 98.56 81 LYS A N 1
ATOM 584 C CA . LYS A 1 81 ? -7.397 9.605 3.457 1.00 98.56 81 LYS A CA 1
ATOM 585 C C . LYS A 1 81 ? -5.896 9.328 3.491 1.00 98.56 81 LYS A C 1
ATOM 587 O O . LYS A 1 81 ? -5.147 10.035 2.817 1.00 98.56 81 LYS A O 1
ATOM 592 N N . LEU A 1 82 ? -5.475 8.271 4.185 1.00 98.50 82 LEU A N 1
ATOM 593 C CA . LEU A 1 82 ? -4.071 7.868 4.271 1.00 98.50 82 LEU A CA 1
ATOM 594 C C . LEU A 1 82 ? -3.484 7.537 2.895 1.00 98.50 82 LEU A C 1
ATOM 596 O O . LEU A 1 82 ? -2.427 8.061 2.539 1.00 98.50 82 LEU A O 1
ATOM 600 N N . VAL A 1 83 ? -4.184 6.746 2.078 1.00 98.25 83 VAL A N 1
ATOM 601 C CA . VAL A 1 83 ? -3.726 6.397 0.723 1.00 98.25 83 VAL A CA 1
ATOM 602 C C . VAL A 1 83 ? -3.634 7.631 -0.173 1.00 98.25 83 VAL A C 1
ATOM 604 O O . VAL A 1 83 ? -2.662 7.789 -0.918 1.00 98.25 83 VAL A O 1
ATOM 607 N N . ARG A 1 84 ? -4.586 8.567 -0.080 1.00 97.62 84 ARG A N 1
ATOM 608 C CA . ARG A 1 84 ? -4.468 9.838 -0.806 1.00 97.62 84 ARG A CA 1
ATOM 609 C C . ARG A 1 84 ? -3.251 10.639 -0.359 1.00 97.62 84 ARG A C 1
ATOM 611 O O . ARG A 1 84 ? -2.517 11.122 -1.213 1.00 97.62 84 ARG A O 1
ATOM 618 N N . GLN A 1 85 ? -3.003 10.739 0.940 1.00 97.81 85 GLN A N 1
ATOM 619 C CA . GLN A 1 85 ? -1.889 11.520 1.478 1.00 97.81 85 GLN A CA 1
ATOM 620 C C . GLN A 1 85 ? -0.518 10.898 1.195 1.00 97.81 85 GLN A C 1
ATOM 622 O O . GLN A 1 85 ? 0.446 11.622 0.958 1.00 97.81 85 GLN A O 1
ATOM 627 N N . ARG A 1 86 ? -0.407 9.567 1.247 1.00 97.75 86 ARG A N 1
ATOM 628 C CA . ARG A 1 86 ? 0.889 8.870 1.228 1.00 97.75 86 ARG A CA 1
ATOM 629 C C . ARG A 1 86 ? 1.213 8.187 -0.097 1.00 97.75 86 ARG A C 1
ATOM 631 O O . ARG A 1 86 ? 2.389 7.980 -0.381 1.00 97.75 86 ARG A O 1
ATOM 638 N N . CYS A 1 87 ? 0.214 7.852 -0.913 1.00 97.88 87 CYS A N 1
ATOM 639 C CA . CYS A 1 87 ? 0.407 7.003 -2.094 1.00 97.88 87 CYS A CA 1
ATOM 640 C C . CYS A 1 87 ? 0.083 7.719 -3.413 1.00 97.88 87 CYS A C 1
ATOM 642 O O . CYS A 1 87 ? 0.760 7.477 -4.412 1.00 97.88 87 CYS A O 1
ATOM 644 N N . SER A 1 88 ? -0.909 8.618 -3.438 1.00 96.62 88 SER A N 1
ATOM 645 C CA . SER A 1 88 ? -1.443 9.195 -4.692 1.00 96.62 88 SER A CA 1
ATOM 646 C C . SER A 1 88 ? -0.447 10.039 -5.500 1.00 96.62 88 SER A C 1
ATOM 648 O O . SER A 1 88 ? -0.563 10.178 -6.723 1.00 96.62 88 SER A O 1
ATOM 650 N N . MET A 1 89 ? 0.578 10.583 -4.837 1.00 97.19 89 MET A N 1
ATOM 651 C CA . MET A 1 89 ? 1.650 11.301 -5.522 1.00 97.19 89 MET A CA 1
ATOM 652 C C . MET A 1 89 ? 2.410 10.373 -6.473 1.00 97.19 89 MET A C 1
ATOM 654 O O . MET A 1 89 ? 2.741 10.783 -7.585 1.00 97.19 89 MET A O 1
ATOM 658 N N . CYS A 1 90 ? 2.596 9.112 -6.086 1.00 98.19 90 CYS A N 1
ATOM 659 C CA . CYS A 1 90 ? 3.422 8.155 -6.814 1.00 98.19 90 CYS A CA 1
ATOM 660 C C . CYS A 1 90 ? 2.624 7.086 -7.557 1.00 98.19 90 CYS A C 1
ATOM 662 O O . CYS A 1 90 ? 3.165 6.502 -8.491 1.00 98.19 90 CYS A O 1
ATOM 664 N N . HIS A 1 91 ? 1.375 6.834 -7.173 1.00 98.12 91 HIS A N 1
ATOM 665 C CA . HIS A 1 91 ? 0.559 5.742 -7.693 1.00 98.12 91 HIS A CA 1
ATOM 666 C C . HIS A 1 91 ? -0.799 6.243 -8.175 1.00 98.12 91 HIS A C 1
ATOM 668 O O . HIS A 1 91 ? -1.421 7.087 -7.529 1.00 98.12 91 HIS A O 1
ATOM 674 N N . TYR A 1 92 ? -1.284 5.672 -9.276 1.00 97.62 92 TYR A N 1
ATOM 675 C CA . TYR A 1 92 ? -2.703 5.746 -9.604 1.00 97.62 92 TYR A CA 1
ATOM 676 C C . TYR A 1 92 ? -3.489 4.725 -8.778 1.00 97.62 92 TYR A C 1
ATOM 678 O O . TYR A 1 92 ? -2.982 3.643 -8.480 1.00 97.62 92 TYR A O 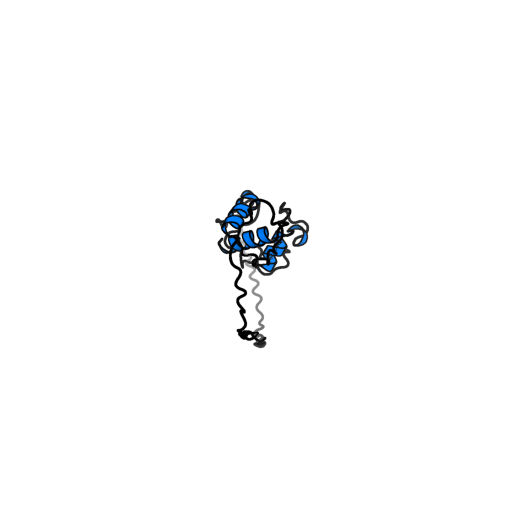1
ATOM 686 N N . LEU A 1 93 ? -4.711 5.093 -8.391 1.00 96.00 93 LEU A N 1
ATOM 687 C CA . LEU A 1 93 ? -5.603 4.255 -7.577 1.00 96.00 93 LEU A CA 1
ATOM 688 C C . LEU A 1 93 ? -6.726 3.615 -8.399 1.00 96.00 93 LEU A C 1
ATOM 690 O O . LEU A 1 93 ? -7.384 2.709 -7.912 1.00 96.00 93 LEU A O 1
ATOM 694 N N . ASP A 1 94 ? -6.965 4.131 -9.600 1.00 94.31 94 ASP A N 1
ATOM 695 C CA . ASP A 1 94 ? -8.152 3.899 -10.429 1.00 94.31 94 ASP A CA 1
ATOM 696 C C . ASP A 1 94 ? -7.813 3.706 -11.917 1.00 94.31 94 ASP A C 1
ATOM 698 O O . ASP A 1 94 ? -8.701 3.583 -12.755 1.00 94.31 94 ASP A O 1
ATOM 702 N N . LYS A 1 95 ? -6.522 3.711 -12.254 1.00 95.81 95 LYS A N 1
ATOM 703 C CA . LYS A 1 95 ? -6.007 3.620 -13.621 1.00 95.81 95 LYS A CA 1
ATOM 704 C C . LYS A 1 95 ? -4.907 2.578 -13.676 1.00 95.81 95 LYS A C 1
ATOM 706 O O . LYS A 1 95 ? -4.005 2.629 -12.843 1.00 95.81 95 LYS A O 1
ATOM 711 N N . ALA A 1 96 ? -4.920 1.689 -14.666 1.00 95.25 96 ALA A N 1
ATOM 712 C CA . ALA A 1 96 ? -3.927 0.621 -14.803 1.00 95.25 96 ALA A CA 1
ATOM 713 C C . ALA A 1 96 ? -2.515 1.139 -15.148 1.00 95.25 96 ALA A C 1
ATOM 715 O O . ALA A 1 96 ? -1.520 0.439 -14.952 1.00 95.25 96 ALA A O 1
ATOM 716 N N . GLN A 1 97 ? -2.412 2.376 -15.637 1.00 95.88 97 GLN A N 1
ATOM 717 C CA . GLN A 1 97 ? -1.157 3.015 -16.009 1.00 95.88 97 GLN A CA 1
ATOM 718 C C . GLN A 1 97 ? -0.191 3.134 -14.823 1.00 95.88 97 GLN A C 1
ATOM 720 O O . GLN A 1 97 ? -0.571 3.304 -13.663 1.00 95.88 97 GLN A O 1
ATOM 725 N N . ARG A 1 98 ? 1.104 3.118 -15.132 1.00 95.44 98 ARG A N 1
ATOM 726 C CA . ARG A 1 98 ? 2.154 3.453 -14.173 1.00 95.44 98 ARG A CA 1
ATOM 727 C C . ARG A 1 98 ? 2.245 4.975 -14.005 1.00 95.44 98 ARG A C 1
ATOM 729 O O . ARG A 1 98 ? 2.093 5.716 -14.973 1.00 95.44 98 ARG A O 1
ATOM 736 N N . LYS A 1 99 ? 2.535 5.432 -12.785 1.00 95.69 99 LYS A N 1
ATOM 737 C CA . LYS A 1 99 ? 2.963 6.812 -12.510 1.00 95.69 99 LYS A CA 1
ATOM 738 C C . LYS A 1 99 ? 4.451 6.794 -12.139 1.00 95.69 99 LYS A C 1
ATOM 740 O O . LYS A 1 99 ? 5.268 6.346 -12.938 1.00 95.69 99 LYS A O 1
ATOM 745 N N . VAL A 1 100 ? 4.826 7.184 -10.921 1.00 96.94 100 VAL A N 1
ATOM 746 C CA . VAL A 1 100 ? 6.196 6.964 -10.416 1.00 96.94 100 VAL A CA 1
ATOM 747 C C . VAL A 1 100 ? 6.369 5.482 -10.061 1.00 96.94 100 VAL A C 1
ATOM 749 O O . VAL A 1 100 ? 7.310 4.813 -10.508 1.00 96.94 100 VAL A O 1
ATOM 752 N N . GLY A 1 101 ? 5.409 4.958 -9.298 1.00 96.12 101 GLY A N 1
ATOM 753 C CA . GLY A 1 101 ? 5.233 3.544 -9.000 1.00 96.12 101 GLY A CA 1
ATOM 754 C C . GLY A 1 101 ? 4.143 2.888 -9.860 1.00 96.12 101 GLY A C 1
ATOM 755 O O . GLY A 1 101 ? 3.434 3.574 -10.607 1.00 96.12 101 GLY A O 1
ATOM 756 N N . PRO A 1 102 ? 4.017 1.551 -9.781 1.00 96.38 102 PRO A N 1
ATOM 757 C CA . PRO A 1 102 ? 2.970 0.794 -10.470 1.00 96.38 102 PRO A CA 1
ATOM 758 C C . PRO A 1 102 ? 1.569 1.185 -9.984 1.00 96.38 102 PRO A C 1
ATOM 760 O O . PRO A 1 102 ? 1.416 1.721 -8.890 1.00 96.38 102 PRO A O 1
ATOM 763 N N . SER A 1 103 ? 0.539 0.912 -10.781 1.00 97.31 103 SER A N 1
ATOM 764 C CA . SER A 1 103 ? -0.846 1.149 -10.362 1.00 97.31 103 SER A CA 1
ATOM 765 C C . SER A 1 103 ? -1.231 0.327 -9.126 1.00 97.31 103 SER A C 1
ATOM 767 O O . SER A 1 103 ? -0.799 -0.823 -8.989 1.00 97.31 103 SER A O 1
ATOM 769 N N . LEU A 1 104 ? -2.062 0.918 -8.261 1.00 97.88 104 LEU A N 1
ATOM 770 C CA . LEU A 1 104 ? -2.704 0.261 -7.119 1.00 97.88 104 LEU A CA 1
ATOM 771 C C . LEU A 1 104 ? -4.159 -0.154 -7.397 1.00 97.88 104 LEU A C 1
ATOM 773 O O . LEU A 1 104 ? -4.806 -0.689 -6.499 1.00 97.88 104 LEU A O 1
ATOM 777 N N . GLN A 1 105 ? -4.670 0.075 -8.610 1.00 97.06 105 GLN A N 1
ATOM 778 C CA . GLN A 1 105 ? -5.973 -0.447 -9.025 1.00 97.06 105 GLN A CA 1
ATOM 779 C C . GLN A 1 105 ? -5.952 -1.979 -8.960 1.00 97.06 105 GLN A C 1
ATOM 781 O O . GLN A 1 105 ? -5.014 -2.597 -9.481 1.00 97.06 105 GLN A O 1
ATOM 786 N N . GLY A 1 106 ? -6.944 -2.580 -8.297 1.00 96.62 106 GLY A N 1
ATOM 787 C CA . GLY A 1 106 ? -7.020 -4.031 -8.109 1.00 96.62 106 GLY A CA 1
ATOM 788 C C . GLY A 1 106 ? -5.747 -4.638 -7.513 1.00 96.62 106 GLY A C 1
ATOM 789 O O . GLY A 1 106 ? -5.314 -5.710 -7.933 1.00 96.62 106 GLY A O 1
ATOM 790 N N . VAL A 1 107 ? -5.052 -3.923 -6.618 1.00 97.81 107 VAL A N 1
ATOM 791 C CA . VAL A 1 107 ? -3.789 -4.429 -6.056 1.00 97.81 107 VAL A CA 1
ATOM 792 C C . VAL A 1 107 ? -4.012 -5.628 -5.144 1.00 97.81 107 VAL A C 1
ATOM 794 O O . VAL A 1 107 ? -3.181 -6.529 -5.145 1.00 97.81 107 VAL A O 1
ATOM 797 N N . TYR A 1 108 ? -5.121 -5.660 -4.405 1.00 98.19 108 TYR A N 1
ATOM 798 C CA . TYR A 1 108 ? -5.418 -6.743 -3.476 1.00 98.19 108 TYR A CA 1
ATOM 799 C C . TYR A 1 108 ? -5.642 -8.065 -4.225 1.00 98.19 108 TYR A C 1
ATOM 801 O O . TYR A 1 108 ? -6.399 -8.119 -5.190 1.00 98.19 108 TYR A O 1
ATOM 809 N N . GLY A 1 109 ? -4.961 -9.128 -3.795 1.00 97.31 109 GLY A N 1
ATOM 810 C CA . GLY A 1 109 ? -4.993 -10.452 -4.426 1.00 97.31 109 GLY A CA 1
ATOM 811 C C . GLY A 1 109 ? -4.183 -10.574 -5.723 1.00 97.31 109 GLY A C 1
ATOM 812 O O . GLY A 1 109 ? -4.000 -11.680 -6.226 1.00 97.31 109 GLY A O 1
ATOM 813 N N . ARG A 1 110 ? -3.646 -9.474 -6.265 1.00 97.25 110 ARG A N 1
ATOM 814 C CA . ARG A 1 110 ? -2.814 -9.501 -7.475 1.00 97.25 110 ARG A CA 1
ATOM 815 C C . ARG A 1 110 ? -1.375 -9.895 -7.144 1.00 97.25 110 ARG A C 1
ATOM 817 O O . ARG A 1 110 ? -0.857 -9.547 -6.083 1.00 97.25 110 ARG A O 1
ATOM 824 N N . ALA A 1 111 ? -0.704 -10.566 -8.077 1.00 97.75 111 ALA A N 1
ATOM 825 C CA . ALA A 1 111 ? 0.729 -10.820 -7.978 1.00 97.75 111 ALA A CA 1
ATOM 826 C C . ALA A 1 111 ? 1.543 -9.506 -8.001 1.00 97.75 111 ALA A C 1
ATOM 828 O O . ALA A 1 111 ? 1.168 -8.552 -8.698 1.00 97.75 111 ALA A O 1
ATOM 829 N N . PRO A 1 112 ? 2.668 -9.420 -7.272 1.00 96.12 112 PRO A N 1
ATOM 830 C CA . PRO A 1 112 ? 3.565 -8.277 -7.359 1.00 96.12 112 PRO A CA 1
ATOM 831 C C . PRO A 1 112 ? 4.071 -8.041 -8.782 1.00 96.12 112 PRO A C 1
ATOM 833 O O . PRO A 1 112 ? 4.622 -8.927 -9.418 1.00 96.12 112 PRO A O 1
ATOM 836 N N . SER A 1 113 ? 3.946 -6.806 -9.270 1.00 93.88 113 SER A N 1
ATOM 837 C CA . SER A 1 113 ? 4.495 -6.402 -10.573 1.00 93.88 113 SER A CA 1
ATOM 838 C C . SER A 1 113 ? 5.968 -5.978 -10.496 1.00 93.88 113 SER A C 1
ATOM 840 O O . SER A 1 113 ? 6.466 -5.305 -11.397 1.00 93.88 113 SER A O 1
ATOM 842 N N . ILE A 1 114 ? 6.615 -6.212 -9.356 1.00 92.81 114 ILE A N 1
ATOM 843 C CA . ILE A 1 114 ? 8.001 -5.847 -9.085 1.00 92.81 114 ILE A CA 1
ATOM 844 C C . ILE A 1 114 ? 8.740 -7.103 -8.637 1.00 92.81 114 ILE A C 1
ATOM 846 O O . ILE A 1 114 ? 8.266 -7.818 -7.758 1.00 92.81 114 ILE A O 1
ATOM 850 N N . ASP A 1 115 ? 9.907 -7.341 -9.225 1.00 92.44 115 ASP A N 1
ATOM 851 C CA . ASP A 1 115 ? 10.687 -8.544 -8.942 1.00 92.44 115 ASP A CA 1
ATOM 852 C C . ASP A 1 115 ? 11.255 -8.540 -7.522 1.00 92.44 115 ASP A C 1
ATOM 854 O O . ASP A 1 115 ? 11.505 -7.481 -6.932 1.00 92.44 115 ASP A O 1
ATOM 858 N N . GLY A 1 116 ? 11.513 -9.735 -6.988 1.00 93.56 116 GLY A N 1
ATOM 859 C CA . GLY A 1 116 ? 12.145 -9.913 -5.680 1.00 93.56 116 GLY A CA 1
ATOM 860 C C . GLY A 1 116 ? 11.232 -9.596 -4.494 1.00 93.56 116 GLY A C 1
ATOM 861 O O . GLY A 1 116 ? 11.730 -9.275 -3.418 1.00 93.56 116 GLY A O 1
ATOM 862 N N . ILE A 1 117 ? 9.912 -9.648 -4.687 1.00 97.06 117 ILE A N 1
ATOM 863 C CA . ILE A 1 117 ? 8.949 -9.674 -3.584 1.00 97.06 117 ILE A CA 1
ATOM 864 C C . ILE A 1 117 ? 8.755 -11.127 -3.141 1.00 97.06 117 ILE A C 1
ATOM 866 O O . ILE A 1 117 ? 8.472 -11.972 -3.987 1.00 97.06 117 ILE A O 1
ATOM 870 N N . PRO A 1 118 ? 8.873 -11.437 -1.838 1.00 96.69 118 PRO A N 1
ATOM 871 C CA . PRO A 1 118 ? 8.805 -12.808 -1.328 1.00 96.69 118 PRO A CA 1
ATOM 872 C C . PRO A 1 118 ? 7.365 -13.337 -1.181 1.00 96.69 118 PRO A C 1
ATOM 874 O O . PRO A 1 118 ? 7.130 -14.281 -0.433 1.00 96.69 118 PRO A O 1
ATOM 877 N N . PHE A 1 119 ? 6.390 -12.727 -1.859 1.00 96.19 119 PHE A N 1
ATOM 878 C CA . PHE A 1 119 ? 4.970 -13.068 -1.763 1.00 96.19 119 PHE A CA 1
ATOM 879 C C . PHE A 1 119 ? 4.420 -13.403 -3.145 1.00 96.19 119 PHE A C 1
ATOM 881 O O . PHE A 1 119 ? 4.711 -12.701 -4.113 1.00 96.19 119 PHE A O 1
ATOM 888 N N . ALA A 1 120 ? 3.573 -14.430 -3.228 1.00 97.06 120 ALA A N 1
ATOM 889 C CA . ALA A 1 120 ? 2.892 -14.780 -4.473 1.00 97.06 120 ALA A CA 1
ATOM 890 C C . ALA A 1 120 ? 1.826 -13.739 -4.857 1.00 97.06 120 ALA A C 1
ATOM 892 O O . ALA A 1 120 ? 1.682 -13.398 -6.030 1.00 97.06 120 ALA A O 1
ATOM 893 N N . THR A 1 121 ? 1.103 -13.204 -3.868 1.00 98.06 121 THR A N 1
ATOM 894 C CA . THR A 1 121 ? 0.011 -12.237 -4.048 1.00 98.06 121 THR A CA 1
ATOM 895 C C . THR A 1 121 ? 0.001 -11.187 -2.943 1.00 98.06 121 THR A C 1
ATOM 897 O O . THR A 1 121 ? 0.467 -11.434 -1.833 1.00 98.06 121 THR A O 1
ATOM 900 N N . TRP A 1 122 ? -0.578 -10.019 -3.224 1.00 98.31 122 TRP A N 1
ATOM 901 C CA . TRP A 1 122 ? -0.830 -8.977 -2.227 1.00 98.31 122 TRP A CA 1
ATOM 902 C C . TRP A 1 122 ? -2.089 -9.263 -1.398 1.00 98.31 122 TRP A C 1
ATOM 904 O O . TRP A 1 122 ? -3.158 -8.717 -1.670 1.00 98.31 122 TRP A O 1
ATOM 914 N N . ASP A 1 123 ? -1.962 -10.121 -0.392 1.00 98.19 123 ASP A N 1
ATOM 915 C CA . ASP A 1 123 ? -2.994 -10.369 0.624 1.00 98.19 123 ASP A CA 1
ATOM 916 C C . ASP A 1 123 ? -2.821 -9.477 1.874 1.00 98.19 123 ASP A C 1
ATOM 918 O O . ASP A 1 123 ? -1.974 -8.578 1.904 1.00 98.19 123 ASP A O 1
ATOM 922 N N . ASP A 1 124 ? -3.644 -9.702 2.905 1.00 98.12 124 ASP A N 1
ATOM 923 C CA . ASP A 1 124 ? -3.578 -8.978 4.183 1.00 98.12 124 ASP A CA 1
ATOM 924 C C . ASP A 1 124 ? -2.179 -9.018 4.820 1.00 98.12 124 ASP A C 1
ATOM 926 O O . ASP A 1 124 ? -1.655 -7.980 5.230 1.00 98.12 124 ASP A O 1
ATOM 930 N N . THR A 1 125 ? -1.544 -10.191 4.869 1.00 98.06 125 THR A N 1
ATOM 931 C CA . THR A 1 125 ? -0.224 -10.369 5.491 1.00 98.06 125 THR A CA 1
ATOM 932 C C . THR A 1 125 ? 0.857 -9.654 4.691 1.00 98.06 125 THR A C 1
ATOM 934 O O . THR A 1 125 ? 1.639 -8.880 5.254 1.00 98.06 125 THR A O 1
ATOM 937 N N . ALA A 1 126 ? 0.880 -9.873 3.377 1.00 98.44 126 ALA A N 1
ATOM 938 C CA . ALA A 1 126 ? 1.857 -9.282 2.475 1.00 98.44 126 ALA A CA 1
ATOM 939 C C . ALA A 1 126 ? 1.764 -7.749 2.475 1.00 98.44 126 ALA A C 1
ATOM 941 O O . ALA A 1 126 ? 2.781 -7.056 2.595 1.00 98.44 126 ALA A O 1
ATOM 942 N N . LEU A 1 127 ? 0.546 -7.202 2.390 1.00 98.50 127 LEU A N 1
ATOM 943 C CA . LEU A 1 127 ? 0.333 -5.757 2.438 1.00 98.50 127 LEU A CA 1
ATOM 944 C C . LEU A 1 127 ? 0.684 -5.186 3.809 1.00 98.50 127 LEU A C 1
ATOM 946 O O . LEU A 1 127 ? 1.321 -4.137 3.866 1.00 98.50 127 LEU A O 1
ATOM 950 N N . ASN A 1 128 ? 0.342 -5.861 4.907 1.00 98.44 128 ASN A N 1
ATOM 951 C CA . ASN A 1 128 ? 0.711 -5.398 6.243 1.00 98.44 128 ASN A CA 1
ATOM 952 C C . ASN A 1 128 ? 2.237 -5.306 6.398 1.00 98.44 128 ASN A C 1
ATOM 954 O O . ASN A 1 128 ? 2.748 -4.255 6.787 1.00 98.44 128 ASN A O 1
ATOM 958 N N . GLN A 1 129 ? 2.979 -6.347 6.007 1.00 98.31 129 GLN A N 1
ATOM 959 C CA . GLN A 1 129 ? 4.447 -6.344 6.050 1.00 98.31 129 GLN A CA 1
ATOM 960 C C . GLN A 1 129 ? 5.051 -5.253 5.157 1.00 98.31 129 GLN A C 1
ATOM 962 O O . GLN A 1 129 ? 5.938 -4.508 5.587 1.00 98.31 129 GLN A O 1
ATOM 967 N N . TRP A 1 130 ? 4.528 -5.099 3.938 1.00 98.25 130 TRP A N 1
ATOM 968 C CA . TRP A 1 130 ? 4.956 -4.040 3.026 1.00 98.25 130 TRP A CA 1
ATOM 969 C C . TRP A 1 130 ? 4.712 -2.645 3.605 1.00 98.25 130 TRP A C 1
ATOM 971 O O . TRP A 1 130 ? 5.575 -1.773 3.524 1.00 98.25 130 TRP A O 1
ATOM 981 N N . LEU A 1 131 ? 3.553 -2.430 4.225 1.00 98.44 131 LEU A N 1
ATOM 982 C CA . LEU A 1 131 ? 3.168 -1.151 4.811 1.00 98.44 131 LEU A CA 1
ATOM 983 C C . LEU A 1 131 ? 3.911 -0.838 6.116 1.00 98.44 131 LEU A C 1
ATOM 985 O O . LEU A 1 131 ? 3.982 0.336 6.472 1.00 98.44 131 LEU A O 1
ATOM 989 N N . ILE A 1 132 ? 4.488 -1.829 6.805 1.00 98.38 132 ILE A N 1
ATOM 990 C CA . ILE A 1 132 ? 5.387 -1.609 7.953 1.00 98.38 132 ILE A CA 1
ATOM 991 C C . ILE A 1 132 ? 6.720 -1.037 7.479 1.00 98.38 132 ILE A C 1
ATOM 993 O O . ILE A 1 132 ? 7.163 -0.013 7.995 1.00 98.38 132 ILE A O 1
ATOM 997 N N . ASN A 1 133 ? 7.376 -1.699 6.522 1.00 97.88 133 ASN A N 1
ATOM 998 C CA . ASN A 1 133 ? 8.677 -1.269 6.019 1.00 97.88 133 ASN A CA 1
ATOM 999 C C . ASN A 1 133 ? 8.975 -1.883 4.637 1.00 97.88 133 ASN A C 1
ATOM 1001 O O . ASN A 1 133 ? 9.526 -2.986 4.553 1.00 97.88 133 ASN A O 1
ATOM 1005 N N . PRO A 1 134 ? 8.725 -1.149 3.537 1.00 97.38 134 PRO A N 1
ATOM 1006 C CA . PRO A 1 134 ? 9.004 -1.643 2.189 1.00 97.38 134 PRO A CA 1
ATOM 1007 C C . PRO A 1 134 ? 10.475 -2.006 1.960 1.00 97.38 134 PRO A C 1
ATOM 1009 O O . PRO A 1 134 ? 10.775 -2.900 1.171 1.00 97.38 134 PRO A O 1
ATOM 1012 N N . LYS A 1 135 ? 11.408 -1.317 2.634 1.00 96.94 135 LYS A N 1
ATOM 1013 C CA . LYS A 1 135 ? 12.850 -1.567 2.487 1.00 96.94 135 LYS A CA 1
ATOM 1014 C C . LYS A 1 135 ? 13.284 -2.875 3.141 1.00 96.94 135 LYS A C 1
ATOM 1016 O O . LYS A 1 135 ? 14.261 -3.456 2.678 1.00 96.94 135 LYS A O 1
ATOM 1021 N N . ALA A 1 136 ? 12.577 -3.322 4.181 1.00 96.81 136 ALA A N 1
ATOM 1022 C CA . ALA A 1 136 ? 12.822 -4.621 4.802 1.00 96.81 136 ALA A CA 1
ATOM 1023 C C . ALA A 1 136 ? 12.335 -5.767 3.907 1.00 96.81 136 ALA A C 1
ATOM 1025 O O . ALA A 1 136 ? 13.036 -6.760 3.762 1.00 96.81 136 ALA A O 1
ATOM 1026 N N . VAL A 1 137 ? 11.174 -5.603 3.260 1.00 97.00 137 VAL A N 1
ATOM 1027 C CA . VAL A 1 137 ? 10.633 -6.613 2.335 1.00 97.00 137 VAL A CA 1
ATOM 1028 C C . VAL A 1 137 ? 11.441 -6.678 1.038 1.00 97.00 137 VAL A C 1
ATOM 1030 O O . VAL A 1 137 ? 11.781 -7.759 0.571 1.00 97.00 137 VAL A O 1
ATOM 1033 N N . LYS A 1 138 ? 11.754 -5.520 0.445 1.00 97.12 138 LYS A N 1
ATOM 1034 C CA . LYS A 1 138 ? 12.550 -5.417 -0.780 1.00 97.12 138 LYS A CA 1
ATOM 1035 C C . LYS A 1 138 ? 13.753 -4.508 -0.546 1.00 97.12 138 LYS A C 1
ATOM 1037 O O . LYS A 1 138 ? 13.645 -3.284 -0.729 1.00 97.12 138 LYS A O 1
ATOM 1042 N N . PRO A 1 139 ? 14.919 -5.081 -0.204 1.00 96.19 139 PRO A N 1
ATOM 1043 C CA . PRO A 1 139 ? 16.160 -4.329 -0.126 1.00 96.19 139 PRO A CA 1
ATOM 1044 C C . PRO A 1 139 ? 16.397 -3.521 -1.406 1.00 96.19 139 PRO A C 1
ATOM 1046 O O . PRO A 1 139 ? 16.135 -3.981 -2.520 1.00 96.19 139 PRO A O 1
ATOM 1049 N N . LYS A 1 140 ? 16.867 -2.279 -1.245 1.00 94.62 140 LYS A N 1
ATOM 1050 C CA . LYS A 1 140 ? 17.099 -1.329 -2.351 1.00 94.62 140 LYS A CA 1
ATOM 1051 C C . LYS A 1 140 ? 15.839 -1.000 -3.176 1.00 94.62 140 LYS A C 1
ATOM 1053 O O . LYS A 1 140 ? 15.942 -0.587 -4.332 1.00 94.62 140 LYS A O 1
ATOM 1058 N N . THR A 1 141 ? 14.636 -1.157 -2.613 1.00 96.50 141 THR A N 1
ATOM 1059 C CA . THR A 1 141 ? 13.417 -0.631 -3.243 1.00 96.50 141 THR A CA 1
ATOM 1060 C C . THR A 1 141 ? 13.530 0.874 -3.496 1.00 96.50 141 THR A C 1
ATOM 1062 O O . THR A 1 141 ? 14.037 1.629 -2.667 1.00 96.50 141 THR A O 1
ATOM 1065 N N . ARG A 1 142 ? 13.024 1.320 -4.651 1.00 94.62 142 ARG A N 1
ATOM 1066 C CA . ARG A 1 142 ? 12.957 2.745 -5.018 1.00 94.62 142 ARG A CA 1
ATOM 1067 C C . ARG A 1 142 ? 11.766 3.464 -4.380 1.00 94.62 142 ARG A C 1
ATOM 1069 O O . ARG A 1 142 ? 11.642 4.677 -4.517 1.00 94.62 142 ARG A O 1
ATOM 1076 N N . MET A 1 143 ? 10.874 2.732 -3.709 1.00 96.56 143 MET A N 1
ATOM 1077 C CA . MET A 1 143 ? 9.748 3.320 -2.991 1.00 96.56 143 MET A CA 1
ATOM 1078 C C . MET A 1 143 ? 10.269 4.047 -1.744 1.00 96.56 143 MET A C 1
ATOM 1080 O O . MET A 1 143 ? 10.624 3.418 -0.752 1.00 96.56 143 MET A O 1
ATOM 1084 N N . GLY A 1 144 ? 10.294 5.382 -1.784 1.00 95.31 144 GLY A N 1
ATOM 1085 C CA . GLY A 1 144 ? 10.705 6.245 -0.667 1.00 95.31 144 GLY A CA 1
ATOM 1086 C C . GLY A 1 144 ? 9.694 6.321 0.485 1.00 95.31 144 GLY A C 1
ATOM 1087 O O . GLY A 1 144 ? 9.593 7.355 1.137 1.00 95.31 144 GLY A O 1
ATOM 1088 N N . PHE A 1 145 ? 8.905 5.268 0.709 1.00 97.44 145 PHE A N 1
ATOM 1089 C CA . PHE A 1 145 ? 7.882 5.233 1.748 1.00 97.44 145 PHE A CA 1
ATOM 1090 C C . PHE A 1 145 ? 8.478 4.694 3.059 1.00 97.44 145 PHE A C 1
ATOM 1092 O O . PHE A 1 145 ? 9.016 3.586 3.057 1.00 97.44 145 PHE A O 1
ATOM 1099 N N . PRO A 1 146 ? 8.402 5.447 4.174 1.00 96.44 146 PRO A N 1
ATOM 1100 C CA . PRO A 1 146 ? 8.995 5.032 5.445 1.00 96.44 146 PRO A CA 1
ATOM 1101 C C . PRO A 1 146 ? 8.195 3.950 6.186 1.00 96.44 146 PRO A C 1
ATOM 1103 O O . PRO A 1 146 ? 8.724 3.382 7.133 1.00 96.44 146 PRO A O 1
ATOM 1106 N N . GLY A 1 147 ? 6.950 3.682 5.780 1.00 97.56 147 GLY A N 1
ATOM 1107 C CA . GLY A 1 147 ? 6.044 2.780 6.489 1.00 97.56 147 GLY A CA 1
ATOM 1108 C C . GLY A 1 147 ? 5.067 3.486 7.436 1.00 97.56 147 GLY A C 1
ATOM 1109 O O . GLY A 1 147 ? 5.245 4.652 7.801 1.00 97.56 147 GLY A O 1
ATOM 1110 N N . PHE A 1 148 ? 4.018 2.769 7.835 1.00 97.94 148 PHE A N 1
ATOM 1111 C CA . PHE A 1 148 ? 3.063 3.165 8.869 1.00 97.94 148 PHE A CA 1
ATOM 1112 C C . PHE A 1 148 ? 3.434 2.509 10.203 1.00 97.94 148 PHE A C 1
ATOM 1114 O O . PHE A 1 148 ? 3.452 1.283 10.330 1.00 97.94 148 PHE A O 1
ATOM 1121 N N . LYS A 1 149 ? 3.686 3.340 11.222 1.00 96.12 149 LYS A N 1
ATOM 1122 C CA . LYS A 1 149 ? 4.031 2.872 12.574 1.00 96.12 149 LYS A CA 1
ATOM 1123 C C . LYS A 1 149 ? 2.827 2.270 13.300 1.00 96.12 149 LYS A C 1
ATOM 1125 O O . LYS A 1 149 ? 2.953 1.237 13.947 1.00 96.12 149 LYS A O 1
ATOM 1130 N N . LYS A 1 150 ? 1.665 2.916 13.180 1.00 96.56 150 LYS A N 1
ATOM 1131 C CA . LYS A 1 150 ? 0.422 2.476 13.816 1.00 96.56 150 LYS A CA 1
ATOM 1132 C C . LYS A 1 150 ? -0.165 1.298 13.055 1.00 96.56 150 LYS A C 1
ATOM 1134 O O . LYS A 1 150 ? -0.236 1.327 11.830 1.00 96.56 150 LYS A O 1
ATOM 1139 N N . GLU A 1 151 ? -0.593 0.282 13.791 1.00 96.81 151 GLU A N 1
ATOM 1140 C CA . GLU A 1 151 ? -1.246 -0.888 13.211 1.00 96.81 151 GLU A CA 1
ATOM 1141 C C . GLU A 1 151 ? -2.596 -0.546 12.594 1.00 96.81 151 GLU A C 1
ATOM 1143 O O . GLU A 1 151 ? -2.826 -0.888 11.438 1.00 96.81 151 GLU A O 1
ATOM 1148 N N . GLN A 1 152 ? -3.419 0.228 13.304 1.00 97.56 152 GLN A N 1
ATOM 1149 C CA . GLN A 1 152 ? -4.719 0.664 12.802 1.00 97.56 152 GLN A CA 1
ATOM 1150 C C . GLN A 1 152 ? -4.615 1.370 11.439 1.00 97.56 152 GLN A C 1
ATOM 1152 O O . GLN A 1 152 ? -5.348 1.029 10.520 1.00 97.56 152 GLN A O 1
ATOM 1157 N N . ASP A 1 153 ? -3.635 2.265 11.252 1.00 98.12 153 ASP A N 1
ATOM 1158 C CA . ASP A 1 153 ? -3.409 2.937 9.963 1.00 98.12 153 ASP A CA 1
ATOM 1159 C C . ASP A 1 153 ? -3.165 1.930 8.823 1.00 98.12 153 ASP A C 1
ATOM 1161 O O . ASP A 1 153 ? -3.612 2.143 7.695 1.00 98.12 153 ASP A O 1
ATOM 1165 N N . ARG A 1 154 ? -2.457 0.824 9.096 1.00 98.38 154 ARG A N 1
ATOM 1166 C CA . ARG A 1 154 ? -2.217 -0.232 8.101 1.00 98.38 154 ARG A CA 1
ATOM 1167 C C . ARG A 1 154 ? -3.490 -1.005 7.807 1.00 98.38 154 ARG A C 1
ATOM 1169 O O . ARG A 1 154 ? -3.795 -1.201 6.634 1.00 98.38 154 ARG A O 1
ATOM 1176 N N . LEU A 1 155 ? -4.233 -1.397 8.840 1.00 98.31 155 LEU A N 1
ATOM 1177 C CA . LEU A 1 155 ? -5.508 -2.103 8.692 1.00 98.31 155 LEU A CA 1
ATOM 1178 C C . LEU A 1 155 ? -6.500 -1.278 7.864 1.00 98.31 155 LEU A C 1
ATOM 1180 O O . LEU A 1 155 ? -7.081 -1.790 6.908 1.00 98.31 155 LEU A O 1
ATOM 1184 N N . ASP A 1 156 ? -6.613 0.015 8.154 1.00 98.56 156 ASP A N 1
ATOM 1185 C CA . ASP A 1 156 ? -7.474 0.953 7.433 1.00 98.56 156 ASP A CA 1
ATOM 1186 C C . ASP A 1 156 ? -7.064 1.080 5.961 1.00 98.56 156 ASP A C 1
ATOM 1188 O O . ASP A 1 156 ? -7.900 1.029 5.053 1.00 98.56 156 ASP A O 1
ATOM 1192 N N . VAL A 1 157 ? -5.759 1.218 5.699 1.00 98.56 157 VAL A N 1
ATOM 1193 C CA . VAL A 1 157 ? -5.216 1.275 4.336 1.00 98.56 157 VAL A CA 1
ATOM 1194 C C . VAL A 1 157 ? -5.503 -0.018 3.580 1.00 98.56 157 VAL A C 1
ATOM 1196 O O . VAL A 1 157 ? -5.959 0.051 2.440 1.00 98.56 157 VAL A O 1
ATOM 1199 N N . ILE A 1 158 ? -5.280 -1.183 4.190 1.00 98.44 158 ILE A N 1
ATOM 1200 C CA . ILE A 1 158 ? -5.550 -2.484 3.565 1.00 98.44 158 ILE A CA 1
ATOM 1201 C C . ILE A 1 158 ? -7.043 -2.626 3.267 1.00 98.44 158 ILE A C 1
ATOM 1203 O O . ILE A 1 158 ? -7.409 -2.972 2.142 1.00 98.44 158 ILE A O 1
ATOM 1207 N N . ALA A 1 159 ? -7.910 -2.272 4.218 1.00 98.38 159 ALA A N 1
ATOM 1208 C CA . ALA A 1 159 ? -9.355 -2.270 4.018 1.00 98.38 159 ALA A CA 1
ATOM 1209 C C . ALA A 1 159 ? -9.770 -1.351 2.863 1.00 98.38 159 ALA A C 1
ATOM 1211 O O . ALA A 1 159 ? -10.612 -1.719 2.048 1.00 98.38 159 ALA A O 1
ATOM 1212 N N . TYR A 1 160 ? -9.137 -0.185 2.722 1.00 98.50 160 TYR A N 1
ATOM 1213 C CA . TYR A 1 160 ? -9.365 0.675 1.566 1.00 98.50 160 TYR A CA 1
ATOM 1214 C C . TYR A 1 160 ? -8.848 0.071 0.254 1.00 98.50 160 TYR A C 1
ATOM 1216 O O . TYR A 1 160 ? -9.543 0.165 -0.759 1.00 98.50 160 TYR A O 1
ATOM 1224 N N . LEU A 1 161 ? -7.666 -0.551 0.241 1.00 98.12 161 LEU A N 1
ATOM 1225 C CA . LEU A 1 161 ? -7.091 -1.178 -0.956 1.00 98.12 161 LEU A CA 1
ATOM 1226 C C . LEU A 1 161 ? -7.917 -2.371 -1.455 1.00 98.12 161 LEU A C 1
ATOM 1228 O O . LEU A 1 161 ? -7.988 -2.572 -2.663 1.00 98.12 161 LEU A O 1
ATOM 1232 N N . LYS A 1 162 ? -8.617 -3.087 -0.566 1.00 97.75 162 LYS A N 1
ATOM 1233 C CA . LYS A 1 162 ? -9.612 -4.115 -0.934 1.00 97.75 162 LYS A CA 1
ATOM 1234 C C . LYS A 1 162 ? -10.788 -3.566 -1.757 1.00 97.75 162 LYS A C 1
ATOM 1236 O O . LYS A 1 162 ? -11.499 -4.334 -2.390 1.00 97.75 162 LYS A O 1
ATOM 1241 N N . THR A 1 163 ? -10.999 -2.247 -1.754 1.00 96.56 163 THR A N 1
ATOM 1242 C CA . THR A 1 163 ? -12.066 -1.564 -2.515 1.00 96.56 163 THR A CA 1
ATOM 1243 C C . THR A 1 163 ? -11.576 -0.904 -3.811 1.00 96.56 163 THR A C 1
ATOM 1245 O O . THR A 1 163 ? -12.306 -0.090 -4.385 1.00 96.56 163 THR A O 1
ATOM 1248 N N . ARG A 1 164 ? -10.319 -1.138 -4.213 1.00 91.69 164 ARG A N 1
ATOM 1249 C CA . ARG A 1 164 ? -9.675 -0.509 -5.380 1.00 91.69 164 ARG A CA 1
ATOM 1250 C C . ARG A 1 164 ? -9.558 -1.448 -6.568 1.00 91.69 164 ARG A C 1
ATOM 1252 O O . ARG A 1 164 ? -9.503 -2.672 -6.350 1.00 91.69 164 ARG A O 1
#

Sequence (164 aa):
MLKYASVLSVVMLLAACQGNEPQKTATTALSVARPAPVSTQDVRKNDGGKLKPADMNVEKTTAMMGDLASPMQADVKHGKKLVRQRCSMCHYLDKAQRKVGPSLQGVYGRAPSIDGIPFATWDDTALNQWLINPKAVKPKTRMGFPGFKKEQDRLDVIAYLKTR

Foldseek 3Di:
DDDDDDDDDDDDDDDDDDDDDDDDDDDDPPDDDDDDDDDDDDDDDDDDDDDDDDDDDPDDDDDDDDDPPDPLDAALVLLVVLCVVQPVVFEAAPDQDGRVHGHLDLQAQDADPDPQQPDRGRHLVSQQVCQQDVCVRPPPDPRPHGHDPDSSNSSNNRVNSVVD